Protein AF-A0A2X2TIU0-F1 (afdb_monomer_lite)

InterPro domains:
  IPR018227 Amino acid/polyamine transporter 2 [PTHR35334] (2-131)

Organism: NCBI:txid158822

pLDDT: mean 72.08, std 14.15, range [40.72, 91.62]

Secondary structure (DSSP, 8-state):
---S--HHHHHHHHHHHHHHHSHHHHHHHHHHHTT-HHHHHHHHHHHHHHHHHHHHHHHHHHHH----SS--HHHHHHHHHHHHHHHHHHHHHHHHHHHHHHHHHHHHHHHHHHHHHHHSS---HHHHHHHHHHTT-

Radius of gyration: 22.48 Å; chains: 1; bounding box: 68×32×51 Å

Structure (mmCIF, N/CA/C/O backbone):
data_AF-A0A2X2TIU0-F1
#
_entry.id   AF-A0A2X2TIU0-F1
#
loop_
_atom_site.group_PDB
_atom_site.id
_atom_site.type_symbol
_atom_site.label_atom_id
_atom_site.label_alt_id
_atom_site.label_comp_id
_atom_site.label_asym_id
_atom_site.label_entity_id
_atom_site.label_seq_id
_atom_site.pdbx_PDB_ins_code
_atom_site.Cartn_x
_atom_site.Cartn_y
_atom_site.Cartn_z
_atom_site.occupancy
_atom_site.B_iso_or_equiv
_atom_site.auth_seq_id
_atom_site.auth_comp_id
_atom_site.auth_asym_id
_atom_site.auth_atom_id
_atom_site.pdbx_PDB_model_num
ATOM 1 N N . MET A 1 1 ? -29.966 15.617 11.797 1.00 41.78 1 MET A N 1
ATOM 2 C CA . MET A 1 1 ? -29.633 15.451 10.364 1.00 41.78 1 MET A CA 1
ATOM 3 C C . MET A 1 1 ? -28.194 14.963 10.260 1.00 41.78 1 MET A C 1
ATOM 5 O O . MET A 1 1 ? -27.310 15.673 10.723 1.00 41.78 1 MET A O 1
ATOM 9 N N . ARG A 1 2 ? -27.945 13.740 9.764 1.00 48.31 2 ARG A N 1
ATOM 10 C CA . ARG A 1 2 ? -26.573 13.238 9.548 1.00 48.31 2 ARG A CA 1
ATOM 11 C C . ARG A 1 2 ? -25.961 14.074 8.426 1.00 48.31 2 ARG A C 1
ATOM 13 O O . ARG A 1 2 ? -26.438 14.016 7.299 1.00 48.31 2 ARG A O 1
ATOM 20 N N . LYS A 1 3 ? -24.968 14.903 8.743 1.00 57.94 3 LYS A N 1
ATOM 21 C CA . LYS A 1 3 ? -24.199 15.631 7.734 1.00 57.94 3 LYS A CA 1
ATOM 22 C C . LYS A 1 3 ? -23.322 14.582 7.052 1.00 57.94 3 LYS A C 1
ATOM 24 O O . LYS A 1 3 ? -22.305 14.204 7.606 1.00 57.94 3 LYS A O 1
ATOM 29 N N . PHE A 1 4 ? -23.780 14.052 5.919 1.00 60.22 4 PHE A N 1
ATOM 30 C CA . PHE A 1 4 ? -23.181 12.920 5.189 1.00 60.22 4 PHE A CA 1
ATOM 31 C C . PHE A 1 4 ? -21.777 13.191 4.619 1.00 60.22 4 PHE A C 1
ATOM 33 O O . PHE A 1 4 ? -21.256 12.377 3.863 1.00 60.22 4 PHE A O 1
ATOM 40 N N . TRP A 1 5 ? -21.192 14.348 4.935 1.00 66.00 5 TRP A N 1
ATOM 41 C CA . TRP A 1 5 ? -19.883 14.735 4.448 1.00 66.00 5 TRP A CA 1
ATOM 42 C C . TRP A 1 5 ? -19.306 15.863 5.310 1.00 66.00 5 TRP A C 1
ATOM 44 O O . TRP A 1 5 ? -19.774 17.011 5.267 1.00 66.00 5 TRP A O 1
ATOM 54 N N . THR A 1 6 ? -18.316 15.544 6.138 1.00 82.00 6 THR A N 1
ATOM 55 C CA . THR A 1 6 ? -17.475 16.538 6.823 1.00 82.00 6 THR A CA 1
ATOM 56 C C . THR A 1 6 ? -16.178 16.767 6.050 1.00 82.00 6 THR A C 1
ATOM 58 O O . THR A 1 6 ? -15.693 15.898 5.333 1.00 82.00 6 THR A O 1
ATOM 61 N N . LYS A 1 7 ? -15.579 17.959 6.201 1.00 79.06 7 LYS A N 1
ATOM 62 C CA . LYS A 1 7 ? -14.292 18.270 5.555 1.00 79.06 7 LYS A CA 1
ATOM 63 C C . LYS A 1 7 ? -13.189 17.291 5.970 1.00 79.06 7 LYS A C 1
ATOM 65 O O . LYS A 1 7 ? -12.307 16.999 5.173 1.00 79.06 7 LYS A O 1
ATOM 70 N N . GLU A 1 8 ? -13.258 16.777 7.194 1.00 82.06 8 GLU A N 1
ATOM 71 C CA . GLU A 1 8 ? -12.342 15.754 7.698 1.00 82.06 8 GLU A CA 1
ATOM 72 C C . GLU A 1 8 ? -12.521 14.420 6.971 1.00 82.06 8 GLU A C 1
ATOM 74 O O . GLU A 1 8 ? -11.522 13.837 6.566 1.00 82.06 8 GLU A O 1
ATOM 79 N N . GLU A 1 9 ? -13.753 13.961 6.724 1.00 81.31 9 GLU A N 1
ATOM 80 C CA . GLU A 1 9 ? -14.005 12.738 5.943 1.00 81.31 9 GLU A CA 1
ATOM 81 C C . GLU A 1 9 ? -13.447 12.852 4.520 1.00 81.31 9 GLU A C 1
ATOM 83 O O . GLU A 1 9 ? -12.835 11.908 4.016 1.00 81.31 9 GLU A O 1
ATOM 88 N N . THR A 1 10 ? -13.585 14.021 3.887 1.00 84.25 10 THR A N 1
ATOM 89 C CA . THR A 1 10 ? -12.983 14.300 2.577 1.00 84.25 10 THR A CA 1
ATOM 90 C C . THR A 1 10 ? -11.457 14.253 2.639 1.00 84.25 10 THR A C 1
ATOM 92 O O . THR A 1 10 ? -10.829 13.625 1.790 1.00 84.25 10 THR A O 1
ATOM 95 N N . LEU A 1 11 ? -10.854 14.888 3.646 1.00 88.25 11 LEU A N 1
ATOM 96 C CA . LEU A 1 11 ? -9.400 14.981 3.797 1.00 88.25 11 LEU A CA 1
ATOM 97 C C . LEU A 1 11 ? -8.784 13.604 4.078 1.00 88.25 11 LEU A C 1
ATOM 99 O O . LEU A 1 11 ? -7.809 13.224 3.432 1.00 88.25 11 LEU A O 1
ATOM 103 N N . TRP A 1 12 ? -9.409 12.814 4.953 1.00 82.75 12 TRP A N 1
ATOM 104 C CA . TRP A 1 12 ? -9.018 11.429 5.212 1.00 82.75 12 TRP A CA 1
ATOM 105 C C . TRP A 1 12 ? -9.208 10.529 3.989 1.00 82.75 12 TRP A C 1
ATOM 107 O O . TRP A 1 12 ? -8.339 9.707 3.706 1.00 82.75 12 TRP A O 1
ATOM 117 N N . SER A 1 13 ? -10.282 10.716 3.216 1.00 85.44 13 SER A N 1
ATOM 118 C CA . SER A 1 13 ? -10.488 9.971 1.966 1.00 85.44 13 SER A CA 1
ATOM 119 C C . SER A 1 13 ? -9.416 10.300 0.925 1.00 85.44 13 SER A C 1
ATOM 121 O O . SER A 1 13 ? -8.878 9.390 0.299 1.00 85.44 13 SER A O 1
ATOM 123 N N . PHE A 1 14 ? -9.046 11.577 0.773 1.00 86.94 14 PHE A N 1
ATOM 124 C CA . PHE A 1 14 ? -7.950 11.981 -0.113 1.00 86.94 14 PHE A CA 1
ATOM 125 C C . PHE A 1 14 ? -6.590 11.465 0.367 1.00 86.94 14 PHE A C 1
ATOM 127 O O . PHE A 1 14 ? -5.794 11.025 -0.459 1.00 86.94 14 PHE A O 1
ATOM 134 N N . ALA A 1 15 ? -6.328 11.468 1.677 1.00 86.44 15 ALA A N 1
ATOM 135 C CA . ALA A 1 15 ? -5.096 10.919 2.237 1.00 86.44 15 ALA A CA 1
ATOM 136 C C . ALA A 1 15 ? -4.981 9.404 1.984 1.00 86.44 15 ALA A C 1
ATOM 138 O O . ALA A 1 15 ? -3.941 8.940 1.520 1.00 86.44 15 ALA A O 1
ATOM 139 N N . LEU A 1 16 ? -6.060 8.646 2.216 1.00 83.50 16 LEU A N 1
ATOM 140 C CA . LEU A 1 16 ? -6.128 7.206 1.930 1.00 83.50 16 LEU A CA 1
ATOM 141 C C . LEU A 1 16 ? -6.025 6.905 0.429 1.00 83.50 16 LEU A C 1
ATOM 143 O O . LEU A 1 16 ? -5.375 5.942 0.030 1.00 83.50 16 LEU A O 1
ATOM 147 N N . TYR A 1 17 ? -6.630 7.737 -0.418 1.00 85.38 17 TYR A N 1
ATOM 148 C CA . TYR A 1 17 ? -6.492 7.608 -1.866 1.00 85.38 17 TYR A CA 1
ATOM 1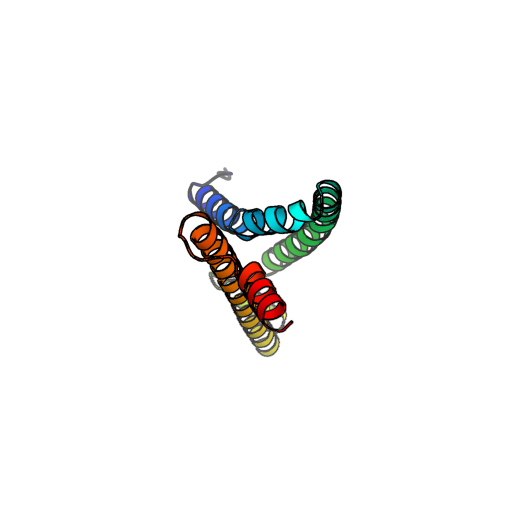49 C C . TYR A 1 17 ? -5.054 7.887 -2.326 1.00 85.38 17 TYR A C 1
ATOM 151 O O . TYR A 1 17 ? -4.521 7.149 -3.149 1.00 85.38 17 TYR A O 1
ATOM 159 N N . GLY A 1 18 ? -4.397 8.906 -1.765 1.00 84.06 18 GLY A N 1
ATOM 160 C CA . GLY A 1 18 ? -3.014 9.258 -2.094 1.00 84.06 18 GLY A CA 1
ATOM 161 C C . GLY A 1 18 ? -2.006 8.162 -1.738 1.00 84.06 18 GLY A C 1
ATOM 162 O O . GLY A 1 18 ? -1.066 7.928 -2.497 1.00 84.06 18 GLY A O 1
ATOM 163 N N . THR A 1 19 ? -2.212 7.444 -0.631 1.00 81.69 19 THR A N 1
ATOM 164 C CA . THR A 1 19 ? -1.367 6.291 -0.278 1.00 81.69 19 THR A CA 1
ATOM 165 C C . THR A 1 19 ? -1.659 5.072 -1.151 1.00 81.69 19 THR A C 1
ATOM 167 O O . THR A 1 19 ? -0.722 4.366 -1.518 1.00 81.69 19 THR A O 1
ATOM 170 N N . ALA A 1 20 ? -2.921 4.851 -1.536 1.00 80.19 20 ALA A N 1
ATOM 171 C CA . ALA A 1 20 ? -3.318 3.749 -2.412 1.00 80.19 20 ALA A CA 1
ATOM 172 C C . ALA A 1 20 ? -2.833 3.931 -3.861 1.00 80.19 20 ALA A C 1
ATOM 174 O O . ALA A 1 20 ? -2.289 2.994 -4.436 1.00 80.19 20 ALA A O 1
ATOM 175 N N . VAL A 1 21 ? -2.991 5.132 -4.435 1.00 80.44 21 VAL A N 1
ATOM 176 C CA . VAL A 1 21 ? -2.553 5.471 -5.806 1.00 80.44 21 VAL A CA 1
ATOM 177 C C . VAL A 1 21 ? -1.057 5.730 -5.898 1.00 80.44 21 VAL A C 1
ATOM 179 O O . VAL A 1 21 ? -0.532 5.812 -7.005 1.00 80.44 21 VAL A O 1
ATOM 182 N N . GLY A 1 22 ? -0.368 5.815 -4.760 1.00 72.62 22 GLY A N 1
ATOM 183 C CA . GLY A 1 22 ? 1.054 6.092 -4.670 1.00 72.62 22 GLY A CA 1
ATOM 184 C C . GLY A 1 22 ? 1.939 5.140 -5.477 1.00 72.62 22 GLY A C 1
ATOM 185 O O . GLY A 1 22 ? 1.542 4.407 -6.379 1.00 72.62 22 GLY A O 1
ATOM 186 N N . ALA A 1 23 ? 3.216 5.148 -5.147 1.00 63.12 23 ALA A N 1
ATOM 187 C CA . ALA A 1 23 ? 4.239 4.618 -6.026 1.00 63.12 23 ALA A CA 1
ATOM 188 C C . ALA A 1 23 ? 4.059 3.145 -6.468 1.00 63.12 23 ALA A C 1
ATOM 190 O O . ALA A 1 23 ? 4.458 2.796 -7.576 1.00 63.12 23 ALA A O 1
ATOM 191 N N . GLY A 1 24 ? 3.386 2.301 -5.675 1.00 64.81 24 GLY A N 1
ATOM 192 C CA . GLY A 1 24 ? 3.029 0.933 -6.070 1.00 64.81 24 GLY A CA 1
ATOM 193 C C . GLY A 1 24 ? 2.219 0.867 -7.371 1.00 64.81 24 GLY A C 1
ATOM 194 O O . GLY A 1 24 ? 2.551 0.096 -8.259 1.00 64.81 24 GLY A O 1
ATOM 195 N N . THR A 1 25 ? 1.226 1.731 -7.560 1.00 69.38 25 THR A N 1
ATOM 196 C CA . THR A 1 25 ? 0.421 1.785 -8.796 1.00 69.38 25 THR A CA 1
ATOM 197 C C . THR A 1 25 ? 1.152 2.414 -9.975 1.00 69.38 25 THR A C 1
ATOM 199 O O . THR A 1 25 ? 0.703 2.261 -11.102 1.00 69.38 25 THR A O 1
ATOM 202 N N . LEU A 1 26 ? 2.258 3.127 -9.750 1.00 67.38 26 LEU A N 1
ATOM 203 C CA . LEU A 1 26 ? 3.056 3.721 -10.826 1.00 67.38 26 LEU A CA 1
ATOM 204 C C . LEU A 1 26 ? 4.172 2.774 -11.278 1.00 67.38 26 LEU A C 1
ATOM 206 O O . LEU A 1 26 ? 4.361 2.579 -12.474 1.00 67.38 26 LEU A O 1
ATOM 210 N N . PHE A 1 27 ? 4.875 2.132 -10.343 1.00 64.19 27 PHE A N 1
ATOM 211 C CA . PHE A 1 27 ? 6.008 1.259 -10.658 1.00 64.19 27 PHE A CA 1
ATOM 212 C C . PHE A 1 27 ? 5.583 -0.154 -11.073 1.00 64.19 27 PHE A C 1
ATOM 214 O O . PHE A 1 27 ? 6.199 -0.734 -11.968 1.00 64.19 27 PHE A O 1
ATOM 221 N N . LEU A 1 28 ? 4.507 -0.698 -10.491 1.00 70.12 28 LEU A N 1
ATOM 222 C CA . LEU A 1 28 ? 4.056 -2.056 -10.803 1.00 70.12 28 LEU A CA 1
ATOM 223 C C . LEU A 1 28 ? 3.556 -2.183 -12.255 1.00 70.12 28 LEU A C 1
ATOM 225 O O . LEU A 1 28 ? 3.972 -3.125 -12.924 1.00 70.12 28 LEU A O 1
ATOM 229 N N . PRO A 1 29 ? 2.754 -1.250 -12.812 1.00 64.31 29 PRO A N 1
ATOM 230 C CA . PRO A 1 29 ? 2.315 -1.350 -14.203 1.00 64.31 29 PRO A CA 1
ATOM 231 C C . PRO A 1 29 ? 3.415 -1.058 -15.218 1.00 64.31 29 PRO A C 1
ATOM 233 O O . PRO A 1 29 ? 3.382 -1.614 -16.309 1.00 64.31 29 PRO A O 1
ATOM 236 N N . ILE A 1 30 ? 4.403 -0.226 -14.881 1.00 66.94 30 ILE A N 1
ATOM 237 C CA . ILE A 1 30 ? 5.563 -0.007 -15.757 1.00 66.94 30 ILE A CA 1
ATOM 238 C C . ILE A 1 30 ? 6.377 -1.303 -15.863 1.00 66.94 30 ILE A C 1
ATOM 240 O O . ILE A 1 30 ? 6.744 -1.721 -16.961 1.00 66.94 30 ILE A O 1
ATOM 244 N N . GLN A 1 31 ? 6.601 -1.976 -14.733 1.00 67.75 31 GLN A N 1
ATOM 245 C CA . GLN A 1 31 ? 7.413 -3.189 -14.684 1.00 67.75 31 GLN A CA 1
ATOM 246 C C . GLN A 1 31 ? 6.667 -4.446 -15.161 1.00 67.75 31 GLN A C 1
ATOM 248 O O . GLN A 1 31 ? 7.279 -5.320 -15.761 1.00 67.75 31 GLN A O 1
ATOM 253 N N . LEU A 1 32 ? 5.351 -4.535 -14.951 1.00 69.19 32 LEU A N 1
ATOM 254 C CA . LEU A 1 32 ? 4.510 -5.613 -15.488 1.00 69.19 32 LEU A CA 1
ATOM 255 C C . LEU A 1 32 ? 4.090 -5.352 -16.944 1.00 69.19 32 LEU A C 1
ATOM 257 O O . LEU A 1 32 ? 3.825 -6.288 -17.690 1.00 69.19 32 LEU A O 1
ATOM 261 N N . GLY A 1 33 ? 4.035 -4.089 -17.367 1.00 68.00 33 GLY A N 1
ATOM 262 C CA . GLY A 1 33 ? 3.664 -3.683 -18.723 1.00 68.00 33 GLY A CA 1
ATOM 263 C C . GLY A 1 33 ? 4.739 -3.961 -19.754 1.00 68.00 33 GLY A C 1
ATOM 264 O O . GLY A 1 33 ? 4.410 -4.282 -20.895 1.00 68.00 33 GLY A O 1
ATOM 265 N N . SER A 1 34 ? 6.009 -3.943 -19.347 1.00 71.12 34 SER A N 1
ATOM 266 C CA . SER A 1 34 ? 7.109 -4.438 -20.179 1.00 71.12 34 SER A CA 1
ATOM 267 C C . SER A 1 34 ? 6.988 -5.940 -20.484 1.00 71.12 34 SER A C 1
ATOM 269 O O . SER A 1 34 ? 7.510 -6.386 -21.502 1.00 71.12 34 SER A O 1
ATOM 271 N N . ALA A 1 35 ? 6.241 -6.704 -19.671 1.00 69.81 35 ALA A N 1
ATOM 272 C CA . ALA A 1 35 ? 5.899 -8.104 -19.937 1.00 69.81 35 ALA A CA 1
ATOM 273 C C . ALA A 1 35 ? 4.696 -8.278 -20.895 1.00 69.81 35 ALA A C 1
ATOM 275 O O . ALA A 1 35 ? 4.404 -9.397 -21.316 1.00 69.81 35 ALA A O 1
ATOM 276 N N . GLY A 1 36 ? 4.013 -7.188 -21.270 1.00 81.62 36 GLY A N 1
ATOM 277 C CA . GLY A 1 36 ? 2.941 -7.157 -22.268 1.00 81.62 36 GLY A CA 1
ATOM 278 C C . GLY A 1 36 ? 1.591 -6.657 -21.735 1.00 81.62 36 GLY A C 1
ATOM 279 O O . GLY A 1 36 ? 1.202 -6.908 -20.596 1.00 81.62 36 GLY A O 1
ATOM 280 N N . ALA A 1 37 ? 0.817 -5.987 -22.598 1.00 83.06 37 ALA A N 1
ATOM 281 C CA . ALA A 1 37 ? -0.484 -5.403 -22.240 1.00 83.06 37 ALA A CA 1
ATOM 282 C C . ALA A 1 37 ? -1.516 -6.442 -21.756 1.00 83.06 37 ALA A C 1
ATOM 284 O O . ALA A 1 37 ? -2.334 -6.153 -20.883 1.00 83.06 37 ALA A O 1
ATOM 285 N N . ILE A 1 38 ? -1.456 -7.670 -22.283 1.00 86.88 38 ILE A N 1
ATOM 286 C CA . ILE A 1 38 ? -2.350 -8.761 -21.873 1.00 86.88 38 ILE A CA 1
ATOM 287 C C . ILE A 1 38 ? -2.066 -9.217 -20.431 1.00 86.88 38 ILE A C 1
ATOM 289 O O . ILE A 1 38 ? -2.993 -9.516 -19.680 1.00 86.88 38 ILE A O 1
ATOM 293 N N . VAL A 1 39 ? -0.791 -9.206 -20.020 1.00 84.81 39 VAL A N 1
ATOM 294 C CA . VAL A 1 39 ? -0.352 -9.591 -18.670 1.00 84.81 39 VAL A CA 1
ATOM 295 C C . VAL A 1 39 ? -0.841 -8.565 -17.652 1.00 84.81 39 VAL A C 1
ATOM 297 O O . VAL A 1 39 ? -1.339 -8.944 -16.591 1.00 84.81 39 VAL A O 1
ATOM 300 N N . LEU A 1 40 ? -0.791 -7.275 -17.997 1.00 84.12 40 LEU A N 1
ATOM 301 C CA . LEU A 1 40 ? -1.362 -6.210 -17.170 1.00 84.12 40 LEU A CA 1
ATOM 302 C C . LEU A 1 40 ? -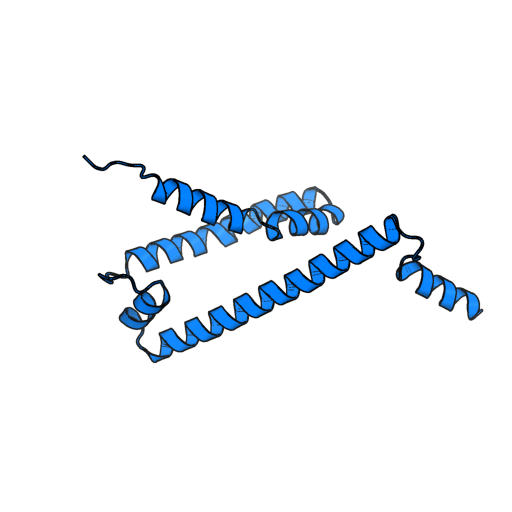2.861 -6.392 -16.937 1.00 84.12 40 LEU A C 1
ATOM 304 O O . LEU A 1 40 ? -3.315 -6.285 -15.799 1.00 84.12 40 LEU A O 1
ATOM 308 N N . LEU A 1 41 ? -3.623 -6.693 -17.991 1.00 86.75 41 LEU A N 1
ATOM 309 C CA . LEU A 1 41 ? -5.076 -6.842 -17.899 1.00 86.75 41 LEU A CA 1
ATOM 310 C C . LEU A 1 41 ? -5.461 -8.045 -17.026 1.00 86.75 41 LEU A C 1
ATOM 312 O O . LEU A 1 41 ? -6.306 -7.919 -16.140 1.00 86.75 41 LEU A O 1
ATOM 316 N N . LEU A 1 42 ? -4.790 -9.185 -17.214 1.00 89.31 42 LEU A N 1
ATOM 317 C CA . LEU A 1 42 ? -5.000 -10.377 -16.385 1.00 89.31 42 LEU A CA 1
ATOM 318 C C . LEU A 1 42 ? -4.622 -10.130 -14.921 1.00 89.31 42 LEU A C 1
ATOM 320 O O . LEU A 1 42 ? -5.381 -10.484 -14.019 1.00 89.31 42 LEU A O 1
ATOM 324 N N . THR A 1 43 ? -3.485 -9.475 -14.678 1.00 87.25 43 THR A N 1
ATOM 325 C CA . THR A 1 43 ? -3.035 -9.170 -13.314 1.00 87.25 43 THR A CA 1
ATOM 326 C C . THR A 1 43 ? -3.997 -8.208 -12.621 1.00 87.25 43 THR A C 1
ATOM 328 O O . THR A 1 43 ? -4.328 -8.423 -11.459 1.00 87.25 43 THR A O 1
ATOM 331 N N . ALA A 1 44 ? -4.515 -7.198 -13.326 1.00 86.12 44 ALA A N 1
ATOM 332 C CA . ALA A 1 44 ? -5.521 -6.285 -12.786 1.00 86.12 44 ALA A CA 1
ATOM 333 C C . ALA A 1 44 ? -6.824 -7.015 -12.413 1.00 86.12 44 ALA A C 1
ATOM 335 O O . ALA A 1 44 ? -7.388 -6.776 -11.342 1.00 86.12 44 ALA A O 1
ATOM 336 N N . LEU A 1 45 ? -7.270 -7.948 -13.260 1.00 90.44 45 LEU A N 1
ATOM 337 C CA . LEU A 1 45 ? -8.499 -8.711 -13.039 1.00 90.44 45 LEU A CA 1
ATOM 338 C C . LEU A 1 45 ? -8.390 -9.662 -11.838 1.00 90.44 45 LEU A C 1
ATOM 340 O O . LEU A 1 45 ? -9.365 -9.832 -11.112 1.00 90.44 45 LEU A O 1
ATOM 344 N N . ILE A 1 46 ? -7.205 -10.228 -11.589 1.00 89.94 46 ILE A N 1
ATOM 345 C CA . ILE A 1 46 ? -6.925 -11.084 -10.422 1.00 89.94 46 ILE A CA 1
ATOM 346 C C . ILE A 1 46 ? -6.671 -10.251 -9.157 1.00 89.94 46 ILE A C 1
ATOM 348 O O . ILE A 1 46 ? -7.118 -10.618 -8.068 1.00 89.94 46 ILE A O 1
ATOM 352 N N . ALA A 1 47 ? -5.985 -9.113 -9.274 1.00 87.38 47 ALA A N 1
ATOM 353 C CA . ALA A 1 47 ? -5.689 -8.241 -8.140 1.00 87.38 47 ALA A CA 1
ATOM 354 C C . ALA A 1 47 ? -6.961 -7.634 -7.526 1.00 87.38 47 ALA A C 1
ATOM 356 O O . ALA A 1 47 ? -7.019 -7.428 -6.311 1.00 87.38 47 ALA A O 1
ATOM 357 N N . TYR A 1 48 ? -7.997 -7.388 -8.334 1.00 86.81 48 TYR A N 1
ATOM 358 C CA . TYR A 1 48 ? -9.266 -6.831 -7.865 1.00 86.81 48 TYR A CA 1
ATOM 359 C C . TYR A 1 48 ? -9.947 -7.679 -6.768 1.00 86.81 48 TYR A C 1
ATOM 361 O O . TYR A 1 48 ? -10.134 -7.169 -5.660 1.00 86.81 48 TYR A O 1
ATOM 369 N N . PRO A 1 49 ? -10.281 -8.970 -6.977 1.00 91.44 49 PRO A N 1
ATOM 370 C CA . PRO A 1 49 ? -10.853 -9.796 -5.917 1.00 91.44 49 PRO A CA 1
ATOM 371 C C . PRO A 1 49 ? -9.858 -10.040 -4.776 1.00 91.44 49 PRO A C 1
ATOM 373 O O . PRO A 1 49 ? -10.262 -10.050 -3.613 1.00 91.44 49 PRO A O 1
ATOM 376 N N . LEU A 1 50 ? -8.561 -10.175 -5.074 1.00 88.88 50 LEU A N 1
ATOM 377 C CA . LEU A 1 50 ? -7.546 -10.418 -4.048 1.00 88.88 50 LEU A CA 1
ATOM 378 C C . LEU A 1 50 ? -7.444 -9.259 -3.042 1.00 88.88 50 LEU A C 1
ATOM 380 O O . LEU A 1 50 ? -7.172 -9.493 -1.871 1.00 88.88 50 LEU A O 1
ATOM 384 N N . THR A 1 51 ? -7.689 -8.020 -3.475 1.00 87.19 51 THR A N 1
ATOM 385 C CA . THR A 1 51 ? -7.624 -6.825 -2.616 1.00 87.19 51 THR A CA 1
ATOM 386 C C . THR A 1 51 ? -8.979 -6.450 -2.014 1.00 87.19 51 THR A C 1
ATOM 388 O O . THR A 1 51 ? -9.044 -6.065 -0.844 1.00 87.19 51 THR A O 1
ATOM 391 N N . TYR A 1 52 ? -10.077 -6.618 -2.758 1.00 87.00 52 TYR A N 1
ATOM 392 C CA . TYR A 1 52 ? -11.421 -6.247 -2.306 1.00 87.00 52 TYR A CA 1
ATOM 393 C C . TYR A 1 52 ? -11.890 -7.056 -1.088 1.00 87.00 52 TYR A C 1
ATOM 395 O O . TYR A 1 52 ? -12.424 -6.492 -0.128 1.00 87.00 52 TYR A O 1
ATOM 403 N N . TRP A 1 53 ? -11.681 -8.375 -1.099 1.00 89.75 53 TRP A N 1
ATOM 404 C CA . TRP A 1 53 ? -12.192 -9.262 -0.050 1.00 89.75 53 TRP A CA 1
ATOM 405 C C . TRP A 1 53 ? -11.508 -9.047 1.310 1.00 89.75 53 TRP A C 1
ATOM 407 O O . TRP A 1 53 ? -12.231 -8.861 2.296 1.00 89.75 53 TRP A O 1
ATOM 417 N N . PRO A 1 54 ? -10.163 -8.979 1.404 1.00 87.62 54 PRO A N 1
ATOM 418 C CA . PRO A 1 54 ? -9.489 -8.652 2.660 1.00 87.62 54 PRO A CA 1
ATOM 419 C C . PRO A 1 54 ? -9.848 -7.261 3.178 1.00 87.62 54 PRO A C 1
ATOM 421 O O . PRO A 1 54 ? -10.070 -7.099 4.376 1.00 87.62 54 PRO A O 1
ATOM 424 N N . HIS A 1 55 ? -9.967 -6.265 2.292 1.00 82.88 55 HIS A N 1
ATOM 425 C CA . HIS A 1 55 ? -10.326 -4.907 2.700 1.00 82.88 55 HIS A CA 1
ATOM 426 C C . HIS A 1 55 ? -11.738 -4.860 3.298 1.00 82.88 55 HIS A C 1
ATOM 428 O O . HIS A 1 55 ? -11.956 -4.260 4.351 1.00 82.88 55 HIS A O 1
ATOM 434 N N . ARG A 1 56 ? -12.697 -5.572 2.689 1.00 85.81 56 ARG A N 1
ATOM 435 C CA . ARG A 1 56 ? -14.058 -5.711 3.226 1.00 85.81 56 ARG A CA 1
ATOM 436 C C . ARG A 1 56 ? -14.072 -6.424 4.581 1.00 85.81 56 ARG A C 1
ATOM 438 O O . ARG A 1 56 ? -14.757 -5.956 5.491 1.00 85.81 56 ARG A O 1
ATOM 445 N N . ALA A 1 57 ? -13.312 -7.510 4.730 1.00 83.62 57 ALA A N 1
ATOM 446 C CA . ALA A 1 57 ? -13.196 -8.237 5.995 1.00 83.62 57 ALA A CA 1
ATOM 447 C C . ALA A 1 57 ? -12.584 -7.363 7.106 1.00 83.62 57 ALA A C 1
ATOM 449 O O . ALA A 1 57 ? -13.086 -7.351 8.228 1.00 83.62 57 ALA A O 1
ATOM 450 N N . LEU A 1 58 ? -11.560 -6.567 6.785 1.00 78.94 58 LEU A N 1
ATOM 451 C CA . LEU A 1 58 ? -10.920 -5.645 7.724 1.00 78.94 58 LEU A CA 1
ATOM 452 C C . LEU A 1 58 ? -11.863 -4.512 8.151 1.00 78.94 58 LEU A C 1
ATOM 454 O O . LEU A 1 58 ? -11.955 -4.214 9.340 1.00 78.94 58 LEU A O 1
ATOM 458 N N . CYS A 1 59 ? -12.630 -3.928 7.225 1.00 81.25 59 CYS A N 1
ATOM 459 C CA . CYS A 1 59 ? -13.655 -2.939 7.572 1.00 81.25 59 CYS A CA 1
ATOM 460 C C . CYS A 1 59 ? -14.720 -3.527 8.512 1.00 81.25 59 CYS A C 1
ATOM 462 O O . CYS A 1 59 ? -15.092 -2.888 9.494 1.00 81.25 59 CYS A O 1
ATOM 464 N N . GLN A 1 60 ? -15.189 -4.750 8.245 1.00 80.44 60 GLN A N 1
ATOM 465 C CA . GLN A 1 60 ? -16.150 -5.438 9.114 1.00 80.44 60 GLN A CA 1
ATOM 466 C C . GLN A 1 60 ? -15.555 -5.754 10.490 1.00 80.44 60 GLN A C 1
ATOM 468 O O . GLN A 1 60 ? -16.233 -5.573 11.500 1.00 80.44 60 GLN A O 1
ATOM 473 N N . PHE A 1 61 ? -14.284 -6.154 10.546 1.00 74.81 61 PHE A N 1
ATOM 474 C CA . PHE A 1 61 ? -13.568 -6.387 11.797 1.00 74.81 61 PHE A CA 1
ATOM 475 C C . PHE A 1 61 ? -13.451 -5.108 12.640 1.00 74.81 61 PHE A C 1
ATOM 477 O O . PHE A 1 61 ? -13.781 -5.123 13.825 1.00 74.81 61 PHE A O 1
ATOM 484 N N . ILE A 1 62 ? -13.065 -3.984 12.026 1.00 69.94 62 ILE A N 1
ATOM 485 C CA . ILE A 1 62 ? -12.966 -2.683 12.706 1.00 69.94 62 ILE A CA 1
ATOM 486 C C . ILE A 1 62 ? -14.339 -2.221 13.214 1.00 69.94 62 ILE A C 1
ATOM 488 O O . ILE A 1 62 ? -14.440 -1.752 14.342 1.00 69.94 62 ILE A O 1
ATOM 492 N N . LEU A 1 63 ? -15.404 -2.386 12.423 1.00 69.00 63 LEU A N 1
ATOM 493 C CA . LEU A 1 63 ? -16.768 -2.026 12.839 1.00 69.00 63 LEU A CA 1
ATOM 494 C C . LEU A 1 63 ? -17.326 -2.952 13.936 1.00 69.00 63 LEU A C 1
ATOM 496 O O . LEU A 1 63 ? -18.129 -2.515 14.759 1.00 69.00 63 LEU A O 1
ATOM 500 N N . SER A 1 64 ? -16.904 -4.219 13.963 1.00 63.16 64 SER A N 1
ATOM 501 C CA . SER A 1 64 ? -17.252 -5.190 15.012 1.00 63.16 64 SER A CA 1
ATOM 502 C C . SER A 1 64 ? -16.494 -4.944 16.321 1.00 63.16 64 SER A C 1
ATOM 504 O O . SER A 1 64 ? -16.950 -5.346 17.400 1.00 63.16 64 SER A O 1
ATOM 506 N N . ALA A 1 65 ? -15.340 -4.280 16.255 1.00 58.00 65 ALA A N 1
ATOM 507 C CA . ALA A 1 65 ? -14.603 -3.843 17.423 1.00 58.00 65 ALA A CA 1
ATOM 508 C C . ALA A 1 65 ? -15.333 -2.667 18.090 1.00 58.00 65 ALA A C 1
ATOM 510 O O . ALA A 1 65 ? -15.064 -1.500 17.818 1.00 58.00 65 ALA A O 1
ATOM 511 N N . LYS A 1 66 ? -16.268 -2.975 18.997 1.00 51.78 66 LYS A N 1
ATOM 512 C CA . LYS A 1 66 ? -16.925 -2.010 19.896 1.00 51.78 66 LYS A CA 1
ATOM 513 C C . LYS A 1 66 ? -15.938 -1.423 20.922 1.00 51.78 66 LYS A C 1
ATOM 515 O O . LYS A 1 66 ? -16.150 -1.551 22.123 1.00 51.78 66 LYS A O 1
ATOM 520 N N . THR A 1 67 ? -14.849 -0.797 20.480 1.00 49.50 67 THR A N 1
ATOM 521 C CA . THR A 1 67 ? -13.972 -0.025 21.364 1.00 49.50 67 THR A CA 1
ATOM 522 C C . THR A 1 67 ? -14.387 1.441 21.310 1.00 49.50 67 THR A C 1
ATOM 524 O O . THR A 1 67 ? -14.140 2.170 20.352 1.00 49.50 67 THR A O 1
ATOM 527 N N . SER A 1 68 ? -15.095 1.872 22.347 1.00 43.34 68 SER A N 1
ATOM 528 C CA . SER A 1 68 ? -15.328 3.277 22.656 1.00 43.34 68 SER A CA 1
ATOM 529 C C . SER A 1 68 ? -14.004 3.907 23.082 1.00 43.34 68 SER A C 1
ATOM 531 O O . SER A 1 68 ? -13.592 3.769 24.230 1.00 43.34 68 SER A O 1
ATOM 533 N N . GLY A 1 69 ? -13.317 4.564 22.153 1.00 44.12 69 GLY A N 1
ATOM 534 C CA . GLY A 1 69 ? -12.124 5.352 22.453 1.00 44.12 69 GLY A CA 1
ATOM 535 C C . GLY A 1 69 ? -11.030 5.182 21.409 1.00 44.12 69 GLY A C 1
ATOM 536 O O . GLY A 1 69 ? -10.845 4.104 20.857 1.00 44.12 69 GLY A O 1
ATOM 537 N N . SER A 1 70 ? -10.319 6.278 21.175 1.00 44.91 70 SER A N 1
ATOM 538 C CA . SER A 1 70 ? -9.241 6.569 20.218 1.00 44.91 70 SER A CA 1
ATOM 539 C C . SER A 1 70 ? -8.032 5.610 20.160 1.00 44.91 70 SER A C 1
ATOM 541 O O . SER A 1 70 ? -6.964 6.003 19.696 1.00 44.91 70 SER A O 1
ATOM 543 N N . GLY A 1 71 ? -8.145 4.362 20.608 1.00 49.06 71 GLY A N 1
ATOM 544 C CA . GLY A 1 71 ? -7.139 3.330 20.386 1.00 49.06 71 GLY A CA 1
ATOM 545 C C . GLY A 1 71 ? -7.406 2.660 19.044 1.00 49.06 71 GLY A C 1
ATOM 546 O O . GLY A 1 71 ? -8.413 1.978 18.907 1.00 49.06 71 GLY A O 1
ATOM 547 N N . GLY A 1 72 ? -6.536 2.871 18.054 1.00 57.03 72 GLY A N 1
ATOM 548 C CA . GLY A 1 72 ? -6.691 2.350 16.689 1.00 57.03 72 GLY A CA 1
ATOM 549 C C . GLY A 1 72 ? -6.769 0.817 16.569 1.00 57.03 72 GLY A C 1
ATOM 550 O O . GLY A 1 72 ? -7.046 0.089 17.521 1.00 57.03 72 GLY A O 1
ATOM 551 N N . ILE A 1 73 ? -6.484 0.300 15.370 1.00 56.00 73 ILE A N 1
ATOM 552 C CA . ILE A 1 73 ? -6.645 -1.122 14.993 1.00 56.00 73 ILE A CA 1
ATOM 553 C C . ILE A 1 73 ? -5.999 -2.079 16.021 1.00 56.00 73 ILE A C 1
ATOM 555 O O . ILE A 1 73 ? -6.552 -3.127 16.345 1.00 56.00 73 ILE A O 1
ATOM 559 N N . THR A 1 74 ? -4.878 -1.684 16.622 1.00 55.59 74 THR A N 1
ATOM 560 C CA . THR A 1 74 ? -4.142 -2.461 17.628 1.00 55.59 74 THR A CA 1
ATOM 561 C C . THR A 1 74 ? -4.873 -2.607 18.972 1.00 55.59 74 THR A C 1
ATOM 563 O O . THR A 1 74 ? -4.763 -3.647 19.625 1.00 55.59 74 THR A O 1
ATOM 566 N N . SER A 1 75 ? -5.658 -1.605 19.388 1.00 50.12 75 SER A N 1
ATOM 567 C CA . SER A 1 75 ? -6.454 -1.652 20.628 1.00 50.12 75 SER A CA 1
ATOM 568 C C . SER A 1 75 ? -7.690 -2.540 20.453 1.00 50.12 75 SER A C 1
ATOM 570 O O . SER A 1 75 ? -8.000 -3.364 21.313 1.00 50.12 75 SER A O 1
ATOM 572 N N . ALA A 1 76 ? -8.327 -2.452 19.282 1.00 56.00 76 ALA A N 1
ATOM 573 C CA . ALA A 1 76 ? -9.442 -3.307 18.875 1.00 56.00 76 ALA A CA 1
ATOM 574 C C . ALA A 1 76 ? -9.071 -4.803 18.855 1.00 56.00 76 ALA A C 1
ATOM 576 O O . ALA A 1 76 ? -9.801 -5.636 19.394 1.00 56.00 76 ALA A O 1
ATOM 577 N N . VAL A 1 77 ? -7.905 -5.142 18.293 1.00 56.22 77 VAL A N 1
ATOM 578 C CA . VAL A 1 77 ? -7.372 -6.517 18.270 1.00 56.22 77 VAL A CA 1
ATOM 579 C C . VAL A 1 77 ? -7.047 -7.014 19.679 1.00 56.22 77 VAL A C 1
ATOM 581 O O . VAL A 1 77 ? -7.383 -8.144 20.027 1.00 56.22 77 VAL A O 1
ATOM 584 N N . THR A 1 78 ? -6.436 -6.167 20.509 1.00 56.47 78 THR A N 1
ATOM 585 C CA . THR A 1 78 ? -6.062 -6.525 21.886 1.00 56.47 78 THR A CA 1
ATOM 586 C C . THR A 1 78 ? -7.289 -6.795 22.765 1.00 56.47 78 THR A C 1
ATOM 588 O O . THR A 1 78 ? -7.228 -7.653 23.643 1.00 56.47 78 THR A O 1
ATOM 591 N N . HIS A 1 79 ? -8.414 -6.115 22.505 1.00 54.81 79 HIS A N 1
ATOM 592 C CA . HIS A 1 79 ? -9.664 -6.310 23.243 1.00 54.81 79 HIS A CA 1
ATOM 593 C C . HIS A 1 79 ? -10.406 -7.604 22.854 1.00 54.81 79 HIS A C 1
ATOM 595 O O . HIS A 1 79 ? -10.982 -8.245 23.727 1.00 54.81 79 HIS A O 1
ATOM 601 N N . TYR A 1 80 ? -10.356 -8.024 21.581 1.00 55.81 80 TYR A N 1
ATOM 602 C CA . TYR A 1 80 ? -11.032 -9.248 21.107 1.00 55.81 80 TYR A CA 1
ATOM 603 C C . TYR A 1 80 ? -10.187 -10.529 21.216 1.00 55.81 80 TYR A C 1
ATOM 605 O O . TYR A 1 80 ? -10.736 -11.593 21.483 1.00 55.81 80 TYR A O 1
ATOM 613 N N . TYR A 1 81 ? -8.869 -10.447 21.009 1.00 58.53 81 TYR A N 1
ATOM 614 C CA . TYR A 1 81 ? -7.970 -11.613 20.956 1.00 58.53 81 TYR A CA 1
ATOM 615 C C . TYR A 1 81 ? -6.959 -11.675 22.118 1.00 58.53 81 TYR A C 1
ATOM 617 O O . TYR A 1 81 ? -6.189 -12.629 22.225 1.00 58.53 81 TYR A O 1
ATOM 625 N N . GLY A 1 82 ? -6.951 -10.681 23.011 1.00 55.50 82 GLY A N 1
ATOM 626 C CA . GLY A 1 82 ? -6.039 -10.616 24.154 1.00 55.50 82 GLY A CA 1
ATOM 627 C C . GLY A 1 82 ? -4.651 -10.042 23.829 1.00 55.50 82 GLY A C 1
ATOM 628 O O . GLY A 1 82 ? -4.231 -9.910 22.677 1.00 55.50 82 GLY A O 1
ATOM 629 N N . LYS A 1 83 ? -3.909 -9.691 24.888 1.00 60.53 83 LYS A N 1
ATOM 630 C CA . LYS A 1 83 ? -2.621 -8.963 24.842 1.00 60.53 83 LYS A CA 1
ATOM 631 C C . LYS A 1 83 ? -1.520 -9.679 24.047 1.00 60.53 83 LYS A C 1
ATOM 633 O O . LYS A 1 83 ? -0.681 -9.022 23.434 1.00 60.53 83 LYS A O 1
ATOM 638 N N . THR A 1 84 ? -1.542 -11.009 24.012 1.00 63.19 84 THR A N 1
ATOM 639 C CA . THR A 1 84 ? -0.528 -11.829 23.330 1.00 63.19 84 THR A CA 1
ATOM 640 C C . THR A 1 84 ? -0.675 -11.785 21.806 1.00 63.19 84 THR A C 1
ATOM 642 O O . THR A 1 84 ? 0.312 -11.596 21.097 1.00 63.19 84 THR A O 1
ATOM 645 N N . ILE A 1 85 ? -1.905 -11.886 21.290 1.00 68.56 85 ILE A N 1
ATOM 646 C CA . ILE A 1 85 ? -2.181 -11.856 19.843 1.00 68.56 85 ILE A CA 1
ATOM 647 C C . ILE A 1 85 ? -2.055 -10.427 19.293 1.00 68.56 85 ILE A C 1
ATOM 649 O O . ILE A 1 85 ? -1.541 -10.234 18.191 1.00 68.56 85 ILE A O 1
ATOM 653 N N . GLY A 1 86 ? -2.423 -9.412 20.086 1.00 66.69 86 GLY A N 1
ATOM 654 C CA . GLY A 1 86 ? -2.195 -8.006 19.732 1.00 66.69 86 GLY A CA 1
ATOM 655 C C . GLY A 1 86 ? -0.714 -7.678 19.498 1.00 66.69 86 GLY A C 1
ATOM 656 O O . GLY A 1 86 ? -0.377 -6.999 18.524 1.00 66.69 86 GLY A O 1
ATOM 657 N N . ASN A 1 87 ? 0.189 -8.215 20.328 1.00 69.31 87 ASN A N 1
ATOM 658 C CA . ASN A 1 87 ? 1.629 -8.006 20.158 1.00 69.31 87 ASN A CA 1
ATOM 659 C C . ASN A 1 87 ? 2.187 -8.743 18.925 1.00 69.31 87 ASN A C 1
ATOM 661 O O . ASN A 1 87 ? 3.021 -8.194 18.207 1.00 69.31 87 ASN A O 1
ATOM 665 N N . LEU A 1 88 ? 1.678 -9.946 18.625 1.00 77.25 88 LEU A N 1
ATOM 666 C CA . LEU A 1 88 ? 2.053 -10.701 17.424 1.00 77.25 88 LEU A CA 1
ATOM 667 C C . LEU A 1 88 ? 1.667 -9.955 16.136 1.00 77.25 88 LEU A C 1
ATOM 669 O O . LEU A 1 88 ? 2.487 -9.821 15.231 1.00 77.25 88 LEU A O 1
ATOM 673 N N . ILE A 1 89 ? 0.444 -9.421 16.072 1.00 78.62 89 ILE A N 1
ATOM 674 C CA . ILE A 1 89 ? -0.037 -8.649 14.915 1.00 78.62 89 ILE A CA 1
ATOM 675 C C . ILE A 1 89 ? 0.747 -7.342 14.766 1.00 78.62 89 ILE A C 1
ATOM 677 O O . ILE A 1 89 ? 1.087 -6.963 13.648 1.00 78.62 89 ILE A O 1
ATOM 681 N N . THR A 1 90 ? 1.098 -6.685 15.874 1.00 78.00 90 THR A N 1
ATOM 682 C CA . THR A 1 90 ? 1.939 -5.476 15.850 1.00 78.00 90 THR A CA 1
ATOM 683 C C . THR A 1 90 ? 3.341 -5.776 15.314 1.00 78.00 90 THR A C 1
ATOM 685 O O . THR A 1 90 ? 3.846 -5.039 14.468 1.00 78.00 90 THR A O 1
ATOM 688 N N . GLY A 1 91 ? 3.953 -6.883 15.748 1.00 82.81 91 GLY A N 1
ATOM 689 C CA . GLY A 1 91 ? 5.243 -7.336 15.222 1.00 82.81 91 GLY A CA 1
ATOM 690 C C . GLY A 1 91 ? 5.178 -7.662 13.729 1.00 82.81 91 GLY A C 1
ATOM 691 O O . GLY A 1 91 ? 6.021 -7.207 12.958 1.00 82.81 91 GLY A O 1
ATOM 692 N N . LEU A 1 92 ? 4.136 -8.379 13.298 1.00 84.75 92 LEU A N 1
ATOM 693 C CA . LEU A 1 92 ? 3.930 -8.703 11.887 1.00 84.75 92 LEU A CA 1
ATOM 694 C C . LEU A 1 92 ? 3.703 -7.445 11.036 1.00 84.75 92 LEU A C 1
ATOM 696 O O . LEU A 1 92 ? 4.245 -7.344 9.937 1.00 84.75 92 LEU A O 1
ATOM 700 N N . TYR A 1 93 ? 2.959 -6.466 11.558 1.00 84.25 93 TYR A N 1
ATOM 701 C CA . TYR A 1 93 ? 2.747 -5.172 10.911 1.00 84.25 93 TYR A CA 1
ATOM 702 C C . TYR A 1 93 ? 4.066 -4.418 10.714 1.00 84.25 93 TYR A C 1
ATOM 704 O O . TYR A 1 93 ? 4.326 -3.907 9.626 1.00 84.25 93 TYR A O 1
ATOM 712 N N . PHE A 1 94 ? 4.927 -4.396 11.736 1.00 87.94 94 PHE A N 1
ATOM 713 C CA . PHE A 1 94 ? 6.249 -3.777 11.643 1.00 87.94 94 PHE A CA 1
ATOM 714 C C . PHE A 1 94 ? 7.123 -4.447 10.576 1.00 87.94 94 PHE A C 1
ATOM 716 O O . PHE A 1 94 ? 7.692 -3.759 9.730 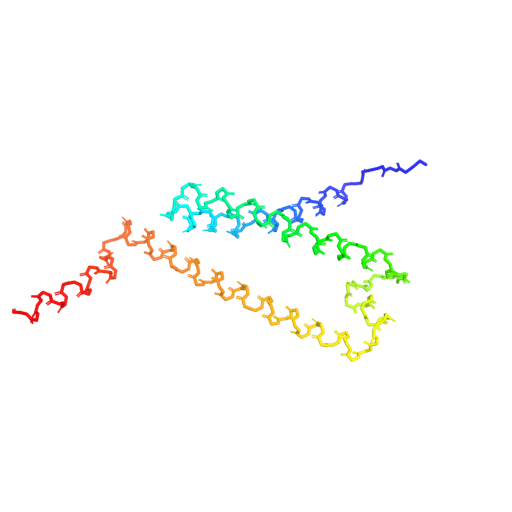1.00 87.94 94 PHE A O 1
ATOM 723 N N . VAL A 1 95 ? 7.184 -5.783 10.566 1.00 91.62 95 VAL A N 1
ATOM 724 C CA . VAL A 1 95 ? 7.954 -6.541 9.565 1.00 91.62 95 VAL A CA 1
ATOM 725 C C . VAL A 1 95 ? 7.419 -6.290 8.154 1.00 91.62 95 VAL A C 1
ATOM 727 O O . VAL A 1 95 ? 8.204 -6.029 7.244 1.00 91.62 95 VAL A O 1
ATOM 730 N N . ALA A 1 96 ? 6.097 -6.307 7.964 1.00 86.88 96 ALA A N 1
ATOM 731 C CA . ALA A 1 96 ? 5.484 -6.036 6.667 1.00 86.88 96 ALA A CA 1
ATOM 732 C C . ALA A 1 96 ? 5.834 -4.629 6.155 1.00 86.88 96 ALA A C 1
ATOM 734 O O . ALA A 1 96 ? 6.272 -4.484 5.014 1.00 86.88 96 ALA A O 1
ATOM 735 N N . PHE A 1 97 ? 5.717 -3.601 7.003 1.00 86.44 97 PHE A N 1
ATOM 736 C CA . PHE A 1 97 ? 6.099 -2.234 6.637 1.00 86.44 97 PHE A CA 1
ATOM 737 C C . PHE A 1 97 ? 7.589 -2.106 6.323 1.00 86.44 97 PHE A C 1
ATOM 739 O O . PHE A 1 97 ? 7.950 -1.457 5.341 1.00 86.44 97 PHE A O 1
ATOM 746 N N . PHE A 1 98 ? 8.452 -2.751 7.108 1.00 89.69 98 PHE A N 1
ATOM 747 C CA . PHE A 1 98 ? 9.891 -2.759 6.860 1.00 89.69 98 PHE A CA 1
ATOM 748 C C . PHE A 1 98 ? 10.227 -3.349 5.482 1.00 89.69 98 PHE A C 1
ATOM 750 O O . PHE A 1 98 ? 10.967 -2.736 4.712 1.00 89.69 98 PHE A O 1
ATOM 757 N N . VAL A 1 99 ? 9.629 -4.492 5.130 1.00 88.75 99 VAL A N 1
ATOM 758 C CA . VAL A 1 99 ? 9.826 -5.134 3.819 1.00 88.75 99 VAL A CA 1
ATOM 759 C C . VAL A 1 99 ? 9.314 -4.250 2.678 1.00 88.75 99 VAL A C 1
ATOM 761 O O . VAL A 1 99 ? 10.016 -4.083 1.681 1.00 88.75 99 VAL A O 1
ATOM 764 N N . VAL A 1 100 ? 8.133 -3.640 2.822 1.00 86.19 100 VAL A N 1
ATOM 765 C CA . VAL A 1 100 ? 7.567 -2.738 1.801 1.00 86.19 100 VAL A CA 1
ATOM 766 C C . VAL A 1 100 ? 8.490 -1.545 1.544 1.00 86.19 100 VAL A C 1
ATOM 768 O O . VAL A 1 100 ? 8.771 -1.229 0.388 1.00 86.19 100 VAL A O 1
ATOM 771 N N . ILE A 1 101 ? 9.013 -0.918 2.601 1.00 87.62 101 ILE A N 1
ATOM 772 C CA . ILE A 1 101 ? 9.953 0.206 2.480 1.00 87.62 101 ILE A CA 1
ATOM 773 C C . ILE A 1 101 ? 11.257 -0.240 1.799 1.00 87.62 101 ILE A C 1
ATOM 775 O O . ILE A 1 101 ? 11.781 0.485 0.955 1.00 87.62 101 ILE A O 1
ATOM 779 N N . LEU A 1 102 ? 11.765 -1.437 2.113 1.00 88.19 102 LEU A N 1
ATOM 780 C CA . LEU A 1 102 ? 12.993 -1.965 1.511 1.00 88.19 102 LEU A CA 1
ATOM 781 C C . LEU A 1 102 ? 12.836 -2.216 0.003 1.00 88.19 102 LEU A C 1
ATOM 783 O O . LEU A 1 102 ? 13.673 -1.775 -0.784 1.00 88.19 102 LEU A O 1
ATOM 787 N N . ILE A 1 103 ? 11.744 -2.871 -0.412 1.00 85.88 103 ILE A 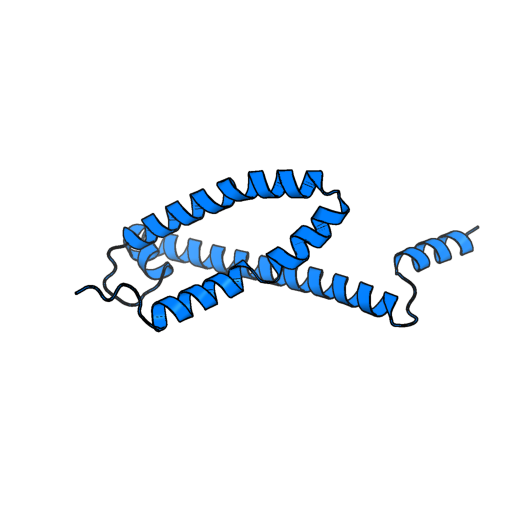N 1
ATOM 788 C CA . ILE A 1 103 ? 11.427 -3.088 -1.835 1.00 85.88 103 ILE A CA 1
ATOM 789 C C . ILE A 1 103 ? 11.302 -1.741 -2.551 1.00 85.88 103 ILE A C 1
ATOM 791 O O . ILE A 1 103 ? 11.806 -1.574 -3.663 1.00 85.88 103 ILE A O 1
ATOM 795 N N . TYR A 1 104 ? 10.682 -0.761 -1.893 1.00 81.88 104 TYR A N 1
ATOM 796 C CA . TYR A 1 104 ? 10.521 0.575 -2.444 1.00 81.88 104 TYR A CA 1
ATOM 797 C C . TYR A 1 104 ? 11.860 1.295 -2.658 1.00 81.88 104 TYR A C 1
ATOM 799 O O . TYR A 1 104 ? 12.092 1.868 -3.724 1.00 81.88 104 TYR A O 1
ATOM 807 N N . ALA A 1 105 ? 12.774 1.209 -1.688 1.00 84.50 105 ALA A N 1
ATOM 808 C CA . ALA A 1 105 ? 14.118 1.768 -1.808 1.00 84.50 105 ALA A CA 1
ATOM 809 C C . ALA A 1 105 ? 14.897 1.145 -2.980 1.00 84.50 105 ALA A C 1
ATOM 811 O O . ALA A 1 105 ? 15.527 1.869 -3.755 1.00 84.50 105 ALA A O 1
ATOM 812 N N . VAL A 1 106 ? 14.809 -0.180 -3.157 1.00 86.25 106 VAL A N 1
ATOM 813 C CA . VAL A 1 106 ? 15.433 -0.891 -4.287 1.00 86.25 106 VAL A CA 1
ATOM 814 C C . VAL A 1 106 ? 14.826 -0.444 -5.621 1.00 86.25 106 VAL A C 1
ATOM 816 O O . VAL A 1 106 ? 15.565 -0.133 -6.554 1.00 86.25 106 VAL A O 1
ATOM 819 N N . ALA A 1 107 ? 13.498 -0.342 -5.710 1.00 82.62 107 ALA A N 1
ATOM 820 C CA . ALA A 1 107 ? 12.807 0.079 -6.929 1.00 82.62 107 ALA A CA 1
ATOM 821 C C . ALA A 1 107 ? 13.172 1.513 -7.354 1.00 82.62 107 ALA A C 1
ATOM 823 O O . ALA A 1 107 ? 13.459 1.755 -8.531 1.00 82.62 107 ALA A O 1
ATOM 824 N N . ILE A 1 108 ? 13.218 2.453 -6.401 1.00 81.75 108 ILE A N 1
ATOM 825 C CA . ILE A 1 108 ? 13.663 3.829 -6.664 1.00 81.75 108 ILE A CA 1
ATOM 826 C C . ILE A 1 108 ? 15.119 3.837 -7.119 1.00 81.75 108 ILE A C 1
ATOM 828 O O . ILE A 1 108 ? 15.436 4.476 -8.118 1.00 81.75 108 ILE A O 1
ATOM 832 N N . THR A 1 109 ? 15.999 3.130 -6.410 1.00 85.50 109 THR A N 1
ATOM 833 C CA . THR A 1 109 ? 17.434 3.122 -6.726 1.00 85.50 109 THR A CA 1
ATOM 834 C C . THR A 1 109 ? 17.681 2.596 -8.140 1.00 85.50 109 THR A C 1
ATOM 836 O O . THR A 1 109 ? 18.407 3.229 -8.905 1.00 85.50 109 THR A O 1
ATOM 839 N N . ASN A 1 110 ? 17.003 1.515 -8.534 1.00 82.81 110 ASN A N 1
ATOM 840 C CA . ASN A 1 110 ? 17.071 0.982 -9.897 1.00 82.81 110 ASN A CA 1
ATOM 841 C C . ASN A 1 110 ? 16.565 1.995 -10.934 1.00 82.81 110 ASN A C 1
ATOM 843 O O . ASN A 1 110 ? 17.254 2.275 -11.913 1.00 82.81 110 ASN A O 1
ATOM 847 N N . SER A 1 111 ? 15.409 2.613 -10.680 1.00 82.31 111 SER A N 1
ATOM 848 C CA . SER A 1 111 ? 14.819 3.603 -11.591 1.00 82.31 111 SER A CA 1
ATOM 849 C C . SER A 1 111 ? 15.701 4.848 -11.753 1.00 82.31 111 SER A C 1
ATOM 851 O O . SER A 1 111 ? 15.807 5.408 -12.844 1.00 82.31 111 SER A O 1
ATOM 853 N N . LEU A 1 112 ? 16.345 5.299 -10.673 1.00 81.69 112 LEU A N 1
ATOM 854 C CA . LEU A 1 112 ? 17.251 6.447 -10.695 1.00 81.69 112 LEU A CA 1
ATOM 855 C C . LEU A 1 112 ? 18.543 6.136 -11.450 1.00 81.69 112 LEU A C 1
ATOM 857 O O . LEU A 1 112 ? 18.981 6.966 -12.244 1.00 81.69 112 LEU A O 1
ATOM 861 N N . ILE A 1 113 ? 19.131 4.953 -11.247 1.00 81.06 113 ILE A N 1
ATOM 862 C CA . ILE A 1 113 ? 20.329 4.525 -11.983 1.00 81.06 113 ILE A CA 1
ATOM 863 C C . ILE A 1 113 ? 20.029 4.432 -13.482 1.00 81.06 113 ILE A C 1
ATOM 865 O O . ILE A 1 113 ? 20.820 4.923 -14.282 1.00 81.06 113 ILE A O 1
ATOM 869 N N . GLU A 1 114 ? 18.879 3.878 -13.875 1.00 77.25 114 GLU A N 1
ATOM 870 C CA . GLU A 1 114 ? 18.461 3.826 -15.283 1.00 77.25 114 GLU A CA 1
ATOM 871 C C . GLU A 1 114 ? 18.282 5.224 -15.887 1.00 77.25 114 GLU A C 1
ATOM 873 O O . GLU A 1 114 ? 18.775 5.496 -16.984 1.00 77.25 114 GLU A O 1
ATOM 878 N N . GLN A 1 115 ? 17.627 6.144 -15.171 1.00 77.75 115 GLN A N 1
ATOM 879 C CA . GLN A 1 115 ? 17.455 7.518 -15.650 1.00 77.75 115 GLN A CA 1
ATOM 880 C C . GLN A 1 115 ? 18.778 8.286 -15.735 1.00 77.75 115 GLN A C 1
ATOM 882 O O . GLN A 1 115 ? 18.983 9.041 -16.692 1.00 77.75 115 GLN A O 1
ATOM 887 N N . LEU A 1 116 ? 19.682 8.069 -14.777 1.00 78.62 116 LEU A N 1
ATOM 888 C CA . LEU A 1 116 ? 21.007 8.679 -14.757 1.00 78.62 116 LEU A CA 1
ATOM 889 C C . LEU A 1 116 ? 21.921 8.097 -15.840 1.00 78.62 116 LEU A C 1
ATOM 891 O O . LEU A 1 116 ? 22.644 8.861 -16.461 1.00 78.62 116 LEU A O 1
ATOM 895 N N . ALA A 1 117 ? 21.865 6.795 -16.123 1.00 73.81 117 ALA A N 1
ATOM 896 C CA . ALA A 1 117 ? 22.594 6.175 -17.235 1.00 73.81 117 ALA A CA 1
ATOM 897 C C . ALA A 1 117 ? 22.066 6.630 -18.607 1.00 73.81 117 ALA A C 1
ATOM 899 O O . ALA A 1 117 ? 22.799 6.667 -19.592 1.00 73.81 117 ALA A O 1
ATOM 900 N N . LYS A 1 118 ? 20.781 6.997 -18.678 1.00 69.38 118 LYS A N 1
ATOM 901 C CA . LYS A 1 118 ? 20.155 7.507 -19.902 1.00 69.38 118 LYS A CA 1
ATOM 902 C C . LYS A 1 118 ? 20.507 8.973 -20.192 1.00 69.38 118 LYS A C 1
ATOM 904 O O . LYS A 1 118 ? 20.609 9.337 -21.359 1.00 69.38 118 LYS A O 1
ATOM 909 N N . HIS A 1 119 ? 20.690 9.807 -19.162 1.00 66.44 119 HIS A N 1
ATOM 910 C CA . HIS A 1 119 ? 20.988 11.245 -19.312 1.00 66.44 119 HIS A CA 1
ATOM 911 C C . HIS A 1 119 ? 22.457 11.616 -19.049 1.00 66.44 119 HIS A C 1
ATOM 913 O O . HIS A 1 119 ? 22.958 12.594 -19.599 1.00 66.44 119 HIS A O 1
ATOM 919 N N . GLY A 1 120 ? 23.160 10.848 -18.222 1.00 60.50 120 GLY A N 1
ATOM 920 C CA . GLY A 1 120 ? 24.583 10.969 -17.932 1.00 60.50 120 GLY A CA 1
ATOM 921 C C . GLY A 1 120 ? 25.372 9.874 -18.644 1.00 60.50 120 GLY A C 1
ATOM 922 O O . GLY A 1 120 ? 24.908 8.754 -18.799 1.00 60.50 120 GLY A O 1
ATOM 923 N N . ARG A 1 121 ? 26.597 10.193 -19.066 1.00 52.53 121 ARG A N 1
ATOM 924 C CA . ARG A 1 121 ? 27.544 9.360 -19.840 1.00 52.53 121 ARG A CA 1
ATOM 925 C C . ARG A 1 121 ? 28.024 8.068 -19.126 1.00 52.53 121 ARG A C 1
ATOM 927 O O . ARG A 1 121 ? 29.127 7.601 -19.397 1.00 52.53 121 ARG A O 1
ATOM 934 N N . LEU A 1 122 ? 27.261 7.499 -18.196 1.00 57.16 122 LEU A N 1
ATOM 935 C CA . LEU A 1 122 ? 27.571 6.235 -17.530 1.00 57.16 122 LEU A CA 1
ATOM 936 C C . LEU A 1 122 ? 26.925 5.104 -18.330 1.00 57.16 122 LEU A C 1
ATOM 938 O O . LEU A 1 122 ? 25.704 4.999 -18.398 1.00 57.16 122 LEU A O 1
ATOM 942 N N . ARG A 1 123 ? 27.756 4.282 -18.981 1.00 50.66 123 ARG A N 1
ATOM 943 C CA . ARG A 1 123 ? 27.278 3.135 -19.762 1.00 50.66 123 ARG A CA 1
ATOM 944 C C . ARG A 1 123 ? 26.430 2.210 -18.877 1.00 50.66 123 ARG A C 1
ATOM 946 O O . ARG A 1 123 ? 26.808 1.992 -17.724 1.00 50.66 123 ARG A O 1
ATOM 953 N N . PRO A 1 124 ? 25.330 1.638 -19.399 1.00 57.62 124 PRO A N 1
ATOM 954 C CA . PRO A 1 124 ? 24.513 0.693 -18.649 1.00 57.62 124 PRO A CA 1
ATOM 955 C C . PRO A 1 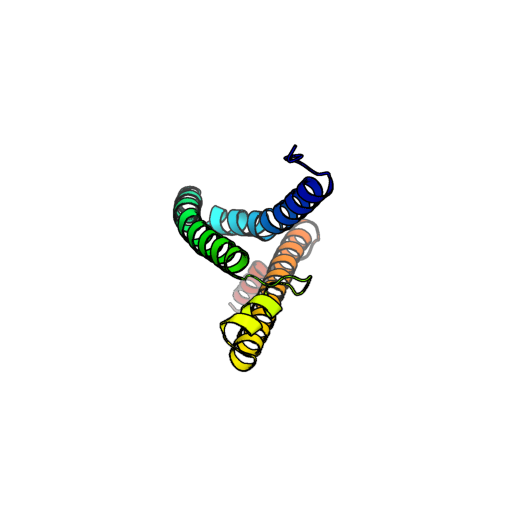124 ? 25.378 -0.463 -18.128 1.00 57.62 124 PRO A C 1
ATOM 957 O O . PRO A 1 124 ? 26.249 -0.961 -18.845 1.00 57.62 124 PRO A O 1
ATOM 960 N N . GLN A 1 125 ? 25.125 -0.927 -16.901 1.00 56.19 125 GLN A N 1
ATOM 961 C CA . GLN A 1 125 ? 25.849 -2.053 -16.286 1.00 56.19 125 GLN A CA 1
ATOM 962 C C . GLN A 1 125 ? 25.842 -3.314 -17.181 1.00 56.19 125 GLN A C 1
ATOM 964 O O . GLN A 1 125 ? 26.802 -4.085 -17.169 1.00 56.19 125 GLN A O 1
ATOM 969 N N . SER A 1 126 ? 24.798 -3.504 -18.000 1.00 53.09 126 SER A N 1
ATOM 970 C CA . SER A 1 126 ? 24.693 -4.595 -18.980 1.00 53.09 126 SER A CA 1
ATOM 971 C C . SER A 1 126 ? 25.758 -4.532 -20.084 1.00 53.09 126 SER A C 1
ATOM 973 O O . SER A 1 126 ? 26.245 -5.572 -20.523 1.00 53.09 126 SER A O 1
ATOM 975 N N . GLU A 1 127 ? 26.193 -3.336 -20.487 1.00 56.09 127 GLU A N 1
ATOM 976 C CA . GLU A 1 127 ? 27.237 -3.162 -21.504 1.00 56.09 127 GLU A CA 1
ATOM 977 C C . GLU A 1 127 ? 28.651 -3.329 -20.935 1.00 56.09 127 GLU A C 1
ATOM 979 O O . GLU A 1 127 ? 29.567 -3.719 -21.655 1.00 56.09 127 GLU A O 1
ATOM 984 N N . CYS A 1 128 ? 28.841 -3.103 -19.632 1.00 56.78 128 CYS A N 1
ATOM 985 C CA . CYS A 1 128 ? 30.127 -3.312 -18.960 1.00 56.78 128 CYS A CA 1
ATOM 986 C C . CYS A 1 128 ? 30.467 -4.814 -18.820 1.00 56.78 128 CYS A C 1
ATOM 988 O O . CYS A 1 128 ? 31.618 -5.232 -18.987 1.00 56.78 128 CYS A O 1
ATOM 990 N N . TRP A 1 129 ? 29.451 -5.657 -18.603 1.00 48.28 129 TRP A N 1
ATOM 991 C CA . TRP A 1 129 ? 29.596 -7.118 -18.617 1.00 48.28 129 TRP A CA 1
ATOM 992 C C . TRP A 1 129 ? 29.898 -7.672 -20.014 1.00 48.28 129 TRP A C 1
ATOM 994 O O . TRP A 1 129 ? 30.764 -8.531 -20.158 1.00 48.28 129 TRP A O 1
ATOM 1004 N N . LEU A 1 130 ? 29.253 -7.142 -21.057 1.00 55.91 130 LEU A N 1
ATOM 1005 C CA . LEU A 1 130 ? 29.544 -7.531 -22.441 1.00 55.91 130 LEU A CA 1
ATOM 1006 C C . LEU A 1 130 ? 30.932 -7.048 -22.895 1.00 55.91 130 LEU A C 1
ATOM 1008 O O . LEU A 1 130 ? 31.655 -7.808 -23.537 1.00 55.91 130 LEU A O 1
ATOM 1012 N N . ALA A 1 131 ? 31.353 -5.845 -22.489 1.00 56.81 131 ALA A N 1
ATOM 1013 C CA . ALA A 1 131 ? 32.684 -5.314 -22.788 1.00 56.81 131 ALA A CA 1
ATOM 1014 C C . ALA A 1 131 ? 33.815 -6.087 -22.080 1.00 56.81 131 ALA A C 1
ATOM 1016 O O . ALA A 1 131 ? 34.872 -6.316 -22.666 1.00 56.81 131 ALA A O 1
ATOM 1017 N N . SER A 1 132 ? 33.601 -6.540 -20.839 1.00 55.72 132 SER A N 1
ATOM 1018 C CA . SER A 1 132 ? 34.572 -7.383 -20.118 1.00 55.72 132 SER A CA 1
ATOM 1019 C C . SER A 1 132 ? 34.598 -8.841 -20.599 1.00 55.72 132 SER A C 1
ATOM 1021 O O . SER A 1 132 ? 35.618 -9.516 -20.438 1.00 55.72 132 SER A O 1
ATOM 1023 N N . ALA A 1 133 ? 33.521 -9.324 -21.230 1.00 55.53 133 ALA A N 1
ATOM 1024 C CA . ALA A 1 133 ? 33.478 -10.621 -21.904 1.00 55.53 133 ALA A CA 1
ATOM 1025 C C . ALA A 1 133 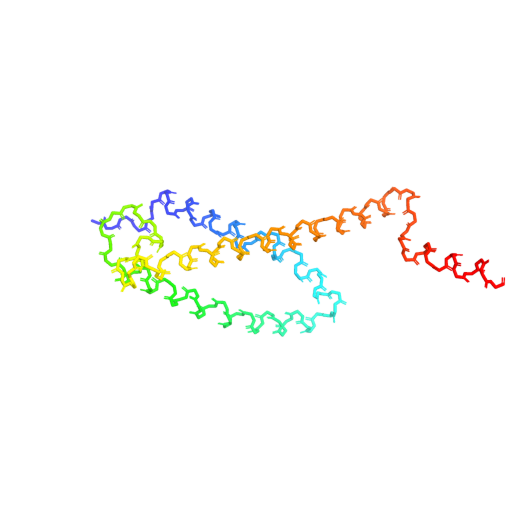? 34.126 -10.587 -23.303 1.00 55.53 133 ALA A C 1
ATOM 1027 O O . ALA A 1 133 ? 34.742 -11.571 -23.708 1.00 55.53 133 ALA A O 1
ATOM 1028 N N . SER A 1 134 ? 34.048 -9.465 -24.031 1.00 53.78 134 SER A N 1
ATOM 1029 C CA . SER A 1 134 ? 34.720 -9.301 -25.332 1.00 53.78 134 SER A CA 1
ATOM 1030 C C . SER A 1 134 ? 36.226 -9.045 -25.226 1.00 53.78 134 SER A C 1
ATOM 1032 O O . SER A 1 134 ? 36.947 -9.348 -26.164 1.00 53.78 134 SER A O 1
ATOM 1034 N N . LEU A 1 135 ? 36.709 -8.515 -24.095 1.00 55.44 135 LEU A N 1
ATOM 1035 C CA . LEU A 1 135 ? 38.142 -8.325 -23.799 1.00 55.44 135 LEU A CA 1
ATOM 1036 C C . LEU A 1 135 ? 38.847 -9.601 -23.305 1.00 55.44 135 LEU A C 1
ATOM 1038 O O . LEU A 1 135 ? 40.045 -9.580 -23.033 1.00 55.44 135 LEU A O 1
ATOM 1042 N N . ARG A 1 136 ? 38.101 -10.702 -23.158 1.00 50.28 136 ARG A N 1
ATOM 1043 C CA . ARG A 1 136 ? 38.592 -12.007 -22.697 1.00 50.28 136 ARG A CA 1
ATOM 1044 C C . ARG A 1 136 ? 38.564 -13.058 -23.818 1.00 50.28 136 ARG A C 1
ATOM 1046 O O . ARG A 1 136 ? 38.392 -14.243 -23.535 1.00 50.28 136 ARG A O 1
ATOM 1053 N N . ARG A 1 137 ? 38.673 -12.610 -25.072 1.00 40.72 137 ARG A N 1
ATOM 1054 C CA . ARG A 1 137 ? 38.799 -13.439 -26.271 1.00 40.72 137 ARG A CA 1
ATOM 1055 C C . ARG A 1 137 ? 39.989 -12.972 -27.098 1.00 40.72 137 ARG A C 1
ATOM 1057 O O . ARG A 1 137 ? 40.209 -11.742 -27.127 1.00 40.72 137 ARG A O 1
#

Foldseek 3Di:
DPPVDDPVVVVVVVVVVCVVCPDCVVLVCVVQCVVHPVSVVVCVVVVVVVPVPVVVVLVVQQVVQPDPDDDPPLVSCCVPPNDVVSVVVVVVVVVVVVVVVVVVVVSVVVVVVVVCVVVPVDPPPVVVVVVVVVVVD

Sequence (137 aa):
MRKFWTKEETLWSFALYGTAVGAGTLFLPIQLGSAGAIVLLLTALIAYPLTYWPHRALCQFILSAKTSGSGGITSAVTHYYGKTIGNLITGLYFVAFFVVILIYAVAITNSLIEQLAKHGRLRPQSECWLASASLRR